Protein AF-A0AAJ5JZF1-F1 (afdb_monomer_lite)

Structure (mmCIF, N/CA/C/O backbone):
data_AF-A0AAJ5JZF1-F1
#
_entry.id   AF-A0AAJ5JZF1-F1
#
loop_
_atom_site.group_PDB
_atom_site.id
_atom_site.type_symbol
_atom_site.label_atom_id
_atom_site.label_alt_id
_atom_site.label_comp_id
_atom_site.label_asym_id
_atom_site.label_entity_id
_atom_site.label_seq_id
_atom_site.pdbx_PDB_ins_code
_atom_site.Cartn_x
_atom_site.Cartn_y
_atom_site.Cartn_z
_atom_site.occupancy
_atom_site.B_iso_or_equiv
_atom_site.auth_seq_id
_atom_site.auth_comp_id
_atom_site.auth_asym_id
_atom_site.auth_atom_id
_atom_site.pdbx_PDB_model_num
ATOM 1 N N . MET A 1 1 ? 13.057 -2.700 23.191 1.00 36.84 1 MET A N 1
ATOM 2 C CA . MET A 1 1 ? 12.494 -3.940 22.614 1.00 36.84 1 MET A CA 1
ATOM 3 C C . MET A 1 1 ? 11.293 -3.566 21.753 1.00 36.84 1 MET A C 1
ATOM 5 O O . MET A 1 1 ? 10.215 -3.361 22.289 1.00 36.84 1 MET A O 1
ATOM 9 N N . GLY A 1 2 ? 11.487 -3.376 20.448 1.00 36.12 2 GLY A N 1
ATOM 10 C CA . GLY A 1 2 ? 10.412 -3.092 19.493 1.00 36.12 2 GLY A CA 1
ATOM 11 C C . GLY A 1 2 ? 10.469 -4.142 18.397 1.00 36.12 2 GLY A C 1
ATOM 12 O O . GLY A 1 2 ? 11.141 -3.953 17.393 1.00 36.12 2 GLY A O 1
ATOM 13 N N . GLN A 1 3 ? 9.868 -5.295 18.666 1.00 37.84 3 GLN A N 1
ATOM 14 C CA . GLN A 1 3 ? 9.800 -6.428 17.753 1.00 37.84 3 GLN A CA 1
ATOM 15 C C . GLN A 1 3 ? 9.050 -5.980 16.488 1.00 37.84 3 GLN A C 1
ATOM 17 O O . GLN A 1 3 ? 7.850 -5.715 16.555 1.00 37.84 3 GLN A O 1
ATOM 22 N N . LEU A 1 4 ? 9.760 -5.845 15.362 1.00 43.56 4 LEU A N 1
ATOM 23 C CA . LEU A 1 4 ? 9.177 -5.622 14.036 1.00 43.56 4 LEU A CA 1
ATOM 24 C C . LEU A 1 4 ? 8.311 -6.846 13.713 1.00 43.56 4 LEU A C 1
ATOM 26 O O . LEU A 1 4 ? 8.800 -7.897 13.303 1.00 43.56 4 LEU A O 1
ATOM 30 N N . LYS A 1 5 ? 7.024 -6.751 14.052 1.00 44.44 5 LYS A N 1
ATOM 31 C CA . LYS A 1 5 ? 6.055 -7.830 13.899 1.00 44.44 5 LYS A CA 1
ATOM 32 C C . LYS A 1 5 ? 5.719 -8.014 12.421 1.00 44.44 5 LYS A C 1
ATOM 34 O O . LYS A 1 5 ? 5.133 -7.132 11.812 1.00 44.44 5 LYS A O 1
ATOM 39 N N . HIS A 1 6 ? 6.037 -9.216 11.947 1.00 51.53 6 HIS A N 1
ATOM 40 C CA . HIS A 1 6 ? 5.385 -9.963 10.872 1.00 51.53 6 HIS A CA 1
ATOM 41 C C . HIS A 1 6 ? 5.300 -9.279 9.505 1.00 51.53 6 HIS A C 1
ATOM 43 O O . HIS A 1 6 ? 4.340 -8.588 9.185 1.00 51.53 6 HIS A O 1
ATOM 49 N N . THR A 1 7 ? 6.258 -9.615 8.645 1.00 59.00 7 THR A N 1
ATOM 50 C CA . THR A 1 7 ? 6.097 -9.538 7.193 1.00 59.00 7 THR A CA 1
ATOM 51 C C . THR A 1 7 ? 5.080 -10.601 6.771 1.00 59.00 7 THR A C 1
ATOM 53 O O . THR A 1 7 ? 5.421 -11.775 6.647 1.00 59.00 7 THR A O 1
ATOM 56 N N . GLN A 1 8 ? 3.808 -10.222 6.650 1.00 65.75 8 GLN A N 1
ATOM 57 C CA . GLN A 1 8 ? 2.758 -11.117 6.162 1.00 65.75 8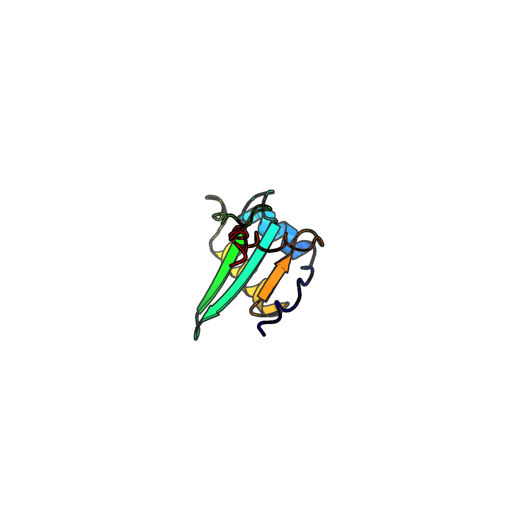 GLN A CA 1
ATOM 58 C C . GLN A 1 8 ? 2.648 -10.984 4.635 1.00 65.75 8 GLN A C 1
ATOM 60 O O . GLN A 1 8 ? 2.732 -9.874 4.102 1.00 65.75 8 GLN A O 1
ATOM 65 N N . ASP A 1 9 ? 2.515 -12.116 3.942 1.00 68.38 9 ASP A N 1
ATOM 66 C CA . ASP A 1 9 ? 2.366 -12.178 2.484 1.00 68.38 9 ASP A CA 1
ATOM 67 C C . ASP A 1 9 ? 0.926 -11.854 2.083 1.00 68.38 9 ASP A C 1
ATOM 69 O O . ASP A 1 9 ? 0.004 -12.513 2.564 1.00 68.38 9 ASP A O 1
ATOM 73 N N . VAL A 1 10 ? 0.726 -10.832 1.246 1.00 76.81 10 VAL A N 1
ATOM 74 C CA . VAL A 1 10 ? -0.620 -10.433 0.804 1.00 76.81 10 VAL A CA 1
ATOM 75 C C . VAL A 1 10 ? -1.212 -11.440 -0.187 1.00 76.81 10 VAL A C 1
ATOM 77 O O . VAL A 1 10 ? -0.479 -12.074 -0.946 1.00 76.81 10 VAL A O 1
ATOM 80 N N . PRO A 1 11 ? -2.548 -11.525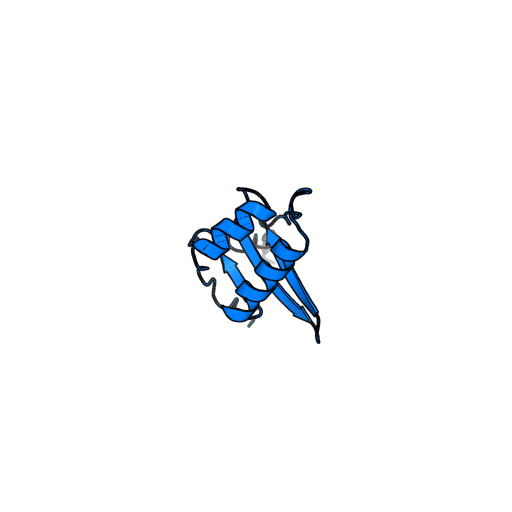 -0.303 1.00 81.19 11 PRO A N 1
ATOM 81 C CA . PRO A 1 11 ? -3.177 -12.269 -1.385 1.00 81.19 11 PRO A CA 1
ATOM 82 C C . PRO A 1 11 ? -2.716 -11.787 -2.771 1.00 81.19 11 PRO A C 1
ATOM 84 O O . PRO A 1 11 ? -2.605 -10.587 -3.026 1.00 81.19 11 PRO A O 1
ATOM 87 N N . HIS A 1 12 ? -2.532 -12.721 -3.710 1.00 81.06 12 HIS A N 1
ATOM 88 C CA . HIS A 1 12 ? -2.041 -12.419 -5.064 1.00 81.06 12 HIS A CA 1
ATOM 89 C C . HIS A 1 12 ? -2.894 -11.362 -5.791 1.00 81.06 12 HIS A C 1
ATOM 91 O O . HIS A 1 12 ? -2.357 -10.471 -6.449 1.00 81.06 12 HIS A O 1
ATOM 97 N N . HIS A 1 13 ? -4.223 -11.428 -5.647 1.00 84.69 13 HIS A N 1
ATOM 98 C CA . HIS A 1 13 ? -5.138 -10.461 -6.262 1.00 84.69 13 HIS A CA 1
ATOM 99 C C . HIS A 1 13 ? -4.900 -9.038 -5.737 1.00 84.69 13 HIS A C 1
ATOM 101 O O . HIS A 1 13 ? -4.909 -8.083 -6.510 1.00 84.69 13 HIS A O 1
ATOM 107 N N . TYR A 1 14 ? -4.618 -8.897 -4.441 1.00 86.81 14 TYR A N 1
ATOM 108 C CA . TYR A 1 14 ? -4.328 -7.612 -3.821 1.00 86.81 14 TYR A CA 1
ATOM 109 C C . TYR A 1 14 ? -2.999 -7.047 -4.339 1.00 86.81 14 TYR A C 1
ATOM 111 O O . TYR A 1 14 ? -2.942 -5.896 -4.770 1.00 86.81 14 TYR A O 1
ATOM 119 N N . ALA A 1 15 ? -1.952 -7.877 -4.419 1.00 87.31 15 ALA A N 1
ATOM 120 C CA . ALA A 1 15 ? -0.671 -7.472 -5.002 1.00 87.31 15 ALA A CA 1
ATOM 121 C C . ALA A 1 15 ? -0.799 -6.990 -6.455 1.00 87.31 15 ALA A C 1
ATOM 123 O O . ALA A 1 15 ? -0.174 -5.998 -6.836 1.00 87.31 15 ALA A O 1
ATOM 124 N N . GLN A 1 16 ? -1.632 -7.652 -7.264 1.00 88.06 16 GLN A N 1
ATOM 125 C CA . GLN A 1 16 ? -1.906 -7.211 -8.631 1.00 88.06 16 GLN A CA 1
ATOM 126 C C . GLN A 1 16 ? -2.599 -5.848 -8.666 1.00 88.06 16 GLN A C 1
ATOM 128 O O . GLN A 1 16 ? -2.148 -4.970 -9.398 1.00 88.06 16 GLN A O 1
ATOM 133 N N . ARG A 1 17 ? -3.635 -5.633 -7.845 1.00 90.62 17 ARG A N 1
ATOM 134 C CA . ARG A 1 17 ? -4.330 -4.337 -7.774 1.00 90.62 17 ARG A CA 1
ATOM 135 C C . ARG A 1 17 ? -3.394 -3.203 -7.358 1.00 90.62 17 ARG A C 1
ATOM 137 O O . ARG A 1 17 ? -3.429 -2.134 -7.968 1.00 90.62 17 ARG A O 1
ATOM 144 N N . VAL A 1 18 ? -2.520 -3.441 -6.374 1.00 90.75 18 VAL A N 1
ATOM 145 C CA . VAL A 1 18 ? -1.523 -2.445 -5.955 1.00 90.75 18 VAL A CA 1
ATOM 146 C C . VAL A 1 18 ? -0.594 -2.100 -7.117 1.00 90.75 18 VAL A C 1
ATOM 148 O O . VAL A 1 18 ? -0.372 -0.923 -7.381 1.00 90.75 18 VAL A O 1
ATOM 151 N N . ARG A 1 19 ? -0.109 -3.090 -7.875 1.00 90.62 19 ARG A N 1
ATOM 152 C CA . ARG A 1 19 ? 0.743 -2.841 -9.051 1.00 90.62 19 ARG A CA 1
ATOM 153 C C . ARG A 1 19 ? 0.025 -2.136 -10.194 1.00 90.62 19 ARG A C 1
ATOM 155 O O . ARG A 1 19 ? 0.657 -1.379 -10.924 1.00 90.62 19 ARG A O 1
ATOM 162 N N . THR A 1 20 ? -1.276 -2.349 -10.352 1.00 91.25 20 THR A N 1
ATOM 163 C CA . THR A 1 20 ? -2.073 -1.586 -11.317 1.00 91.25 20 THR A CA 1
ATOM 164 C C . THR A 1 20 ? -2.122 -0.107 -10.931 1.00 91.25 20 THR A C 1
ATOM 166 O O . THR A 1 20 ? -1.915 0.738 -11.796 1.00 91.25 20 THR A O 1
ATOM 169 N N . CYS A 1 21 ? -2.303 0.207 -9.642 1.00 92.12 21 CYS A N 1
ATOM 170 C CA . CYS A 1 21 ? -2.459 1.587 -9.168 1.00 92.12 21 CYS A CA 1
ATOM 171 C C . CYS A 1 21 ? -1.131 2.326 -8.935 1.00 92.12 21 CYS A C 1
ATOM 173 O O . CYS A 1 21 ? -1.077 3.531 -9.131 1.00 92.12 21 CYS A O 1
ATOM 175 N N . TYR A 1 22 ? -0.068 1.633 -8.521 1.00 92.25 22 TYR A N 1
ATOM 176 C CA . TYR A 1 22 ? 1.232 2.223 -8.146 1.00 92.25 22 TYR A CA 1
ATOM 177 C C . TYR A 1 22 ? 2.372 1.825 -9.098 1.00 92.25 22 TYR A C 1
ATOM 179 O O . TYR A 1 22 ? 3.504 2.271 -8.952 1.00 92.25 22 TYR A O 1
ATOM 187 N N . GLY A 1 23 ? 2.094 0.984 -10.093 1.00 90.81 23 GLY A N 1
ATOM 188 C CA . GLY A 1 23 ? 3.085 0.509 -11.052 1.00 90.81 23 GLY A CA 1
ATOM 189 C C . GLY A 1 23 ? 3.810 -0.778 -10.628 1.00 90.81 23 GLY A C 1
ATOM 190 O O . GLY A 1 23 ? 3.683 -1.264 -9.501 1.00 90.81 23 GLY A O 1
ATOM 191 N N . PRO A 1 24 ? 4.592 -1.368 -11.550 1.00 89.25 24 PRO A N 1
ATOM 192 C CA . PRO A 1 24 ? 5.187 -2.695 -11.376 1.00 89.25 24 PRO A CA 1
ATOM 193 C C . PRO A 1 24 ? 6.281 -2.753 -10.299 1.00 89.25 24 PRO A C 1
ATOM 195 O O . PRO A 1 24 ? 6.582 -3.839 -9.810 1.00 89.25 24 PRO A O 1
ATOM 198 N N . HIS A 1 25 ? 6.850 -1.605 -9.920 1.00 88.12 25 HIS A N 1
ATOM 199 C CA . HIS A 1 25 ? 7.911 -1.491 -8.913 1.00 88.12 25 HIS A CA 1
ATOM 200 C C . HIS A 1 25 ? 7.392 -1.537 -7.467 1.00 88.12 25 HIS A C 1
ATOM 202 O O . HIS A 1 25 ? 8.183 -1.627 -6.527 1.00 88.12 25 HIS A O 1
ATOM 208 N N . ALA A 1 26 ? 6.069 -1.513 -7.268 1.00 89.81 26 ALA A N 1
ATOM 209 C CA . ALA A 1 26 ? 5.464 -1.651 -5.952 1.00 89.81 26 ALA A CA 1
ATOM 210 C C . ALA A 1 26 ? 5.863 -2.981 -5.297 1.00 89.81 26 ALA A C 1
ATOM 212 O O . ALA A 1 26 ? 5.573 -4.067 -5.818 1.00 89.81 26 ALA A O 1
ATOM 213 N N . THR A 1 27 ? 6.506 -2.878 -4.132 1.00 87.50 27 THR A N 1
ATOM 214 C CA . THR A 1 27 ? 7.093 -4.027 -3.430 1.00 87.50 27 THR A CA 1
ATOM 215 C C . THR A 1 27 ? 6.570 -4.162 -2.003 1.00 87.50 27 THR A C 1
ATOM 217 O O . THR A 1 27 ? 6.225 -5.273 -1.594 1.00 87.50 27 THR A O 1
ATOM 220 N N . TYR A 1 28 ? 6.430 -3.054 -1.269 1.00 87.25 28 TYR A N 1
ATOM 221 C CA . TYR A 1 28 ? 5.907 -3.067 0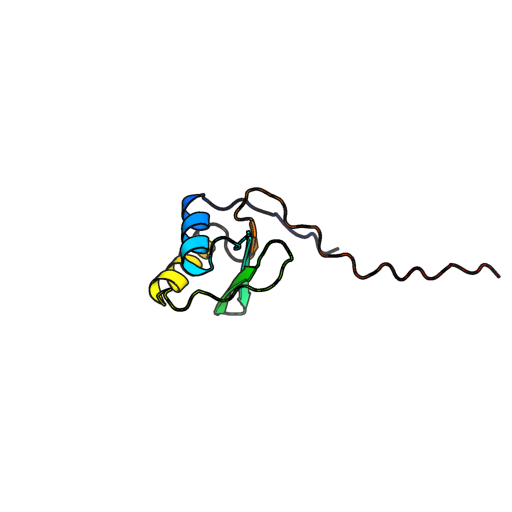.100 1.00 87.25 28 TYR A CA 1
ATOM 222 C C . TYR A 1 28 ? 4.694 -2.165 0.258 1.00 87.25 28 TYR A C 1
ATOM 224 O O . TYR A 1 28 ? 4.581 -1.125 -0.390 1.00 87.25 28 TYR A O 1
ATOM 232 N N . VAL A 1 29 ? 3.799 -2.554 1.165 1.00 88.31 29 VAL A N 1
ATOM 233 C CA . VAL A 1 29 ? 2.630 -1.766 1.555 1.00 88.31 29 VAL A CA 1
ATOM 234 C C . VAL A 1 29 ? 2.620 -1.606 3.064 1.00 88.31 29 VAL A C 1
ATOM 236 O O . VAL A 1 29 ? 2.691 -2.578 3.808 1.00 88.31 29 VAL A O 1
ATOM 239 N N . SER A 1 30 ? 2.512 -0.368 3.529 1.00 88.06 30 SER A N 1
ATOM 240 C CA . SER A 1 30 ? 2.356 -0.031 4.940 1.00 88.06 30 SER A CA 1
ATOM 241 C C . SER A 1 30 ? 0.999 0.607 5.173 1.00 88.06 30 SER A C 1
ATOM 243 O O . SER A 1 30 ? 0.685 1.633 4.570 1.00 88.06 30 SER A O 1
ATOM 245 N N . ILE A 1 31 ? 0.226 0.047 6.097 1.00 87.81 31 ILE A N 1
ATOM 246 C CA . ILE A 1 31 ? -1.039 0.621 6.546 1.00 87.81 31 ILE A CA 1
ATOM 247 C C . ILE A 1 31 ? -0.835 1.173 7.945 1.00 87.81 31 ILE A C 1
ATOM 249 O O . ILE A 1 31 ? -0.540 0.439 8.888 1.00 87.81 31 ILE A O 1
ATOM 253 N N . THR A 1 32 ? -1.019 2.478 8.095 1.00 86.38 32 THR A N 1
ATOM 254 C CA . THR A 1 32 ? -0.974 3.134 9.401 1.00 86.38 32 THR A CA 1
ATOM 255 C C . THR A 1 32 ? -2.361 3.627 9.768 1.00 86.38 32 THR A C 1
ATOM 257 O O . THR A 1 32 ? -2.988 4.346 8.995 1.00 86.38 32 THR A O 1
ATOM 260 N N . LEU A 1 33 ? -2.825 3.289 10.970 1.00 84.38 33 LEU A N 1
ATOM 261 C CA . LEU A 1 33 ? -4.048 3.842 11.541 1.00 84.38 33 LEU A CA 1
ATOM 262 C C . LEU A 1 33 ? -3.685 4.867 12.622 1.00 84.38 33 LEU A C 1
ATOM 264 O O . LEU A 1 33 ? -3.037 4.534 13.614 1.00 84.38 33 LEU A O 1
ATOM 268 N N . ARG A 1 34 ? -4.110 6.122 12.453 1.00 84.81 34 ARG A N 1
ATOM 269 C CA . ARG A 1 34 ? -3.973 7.176 13.469 1.00 84.81 34 ARG A CA 1
ATOM 270 C C . ARG A 1 34 ? -5.343 7.724 13.834 1.00 84.81 34 ARG A C 1
ATOM 272 O O . ARG A 1 34 ? -5.992 8.382 13.027 1.00 84.81 34 ARG A O 1
ATOM 279 N N . ARG A 1 35 ? -5.762 7.498 15.084 1.00 84.88 35 ARG A N 1
ATOM 280 C CA . ARG A 1 35 ? -7.091 7.857 15.615 1.00 84.88 35 ARG A CA 1
ATOM 281 C C . ARG A 1 35 ? -8.230 7.230 14.798 1.00 84.88 35 ARG A C 1
ATOM 283 O O . ARG A 1 35 ? -8.687 6.152 15.148 1.00 84.88 35 ARG A O 1
ATOM 290 N N . ARG A 1 36 ? -8.679 7.906 13.735 1.00 81.38 36 ARG A N 1
ATOM 291 C CA . ARG A 1 36 ? -9.757 7.487 12.819 1.00 81.38 36 ARG A CA 1
ATOM 292 C C . ARG A 1 36 ? -9.366 7.592 11.341 1.00 81.38 36 ARG A C 1
ATOM 294 O O . ARG A 1 36 ? -10.219 7.457 10.476 1.00 81.38 36 ARG A O 1
ATOM 301 N N . THR A 1 37 ? -8.096 7.853 11.056 1.00 84.00 37 THR A N 1
ATOM 302 C CA . THR A 1 37 ? -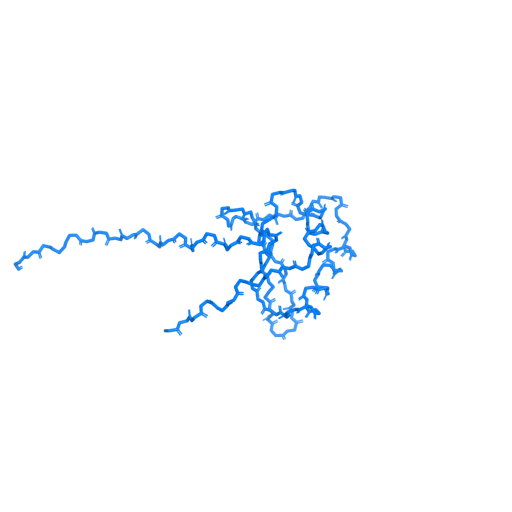7.587 7.988 9.693 1.00 84.00 37 THR A CA 1
ATOM 303 C C . THR A 1 37 ? -6.670 6.817 9.404 1.00 84.00 37 THR A C 1
ATOM 305 O O . THR A 1 37 ? -5.682 6.614 10.116 1.00 84.00 37 THR A O 1
ATOM 308 N N . ALA A 1 38 ? -7.016 6.042 8.382 1.00 85.00 38 ALA A N 1
ATOM 309 C CA . ALA A 1 38 ? -6.146 5.025 7.820 1.00 85.00 38 ALA A CA 1
ATOM 310 C C . ALA A 1 38 ? -5.367 5.629 6.646 1.00 85.00 38 ALA A C 1
ATOM 312 O O . ALA A 1 38 ? -5.891 6.443 5.886 1.00 85.00 38 ALA A O 1
ATOM 313 N N . SER A 1 39 ? -4.097 5.268 6.530 1.00 87.00 39 SER A N 1
ATOM 314 C CA . SER A 1 39 ? -3.219 5.718 5.456 1.00 87.00 39 SER A CA 1
ATOM 315 C C . SER A 1 39 ? -2.469 4.526 4.899 1.00 87.00 39 SER A C 1
ATOM 317 O O . SER A 1 39 ? -1.897 3.748 5.664 1.00 87.00 39 SER A O 1
ATOM 319 N N . LEU A 1 40 ? -2.464 4.413 3.576 1.00 88.56 40 LEU A N 1
ATOM 320 C CA . LEU A 1 40 ? -1.738 3.396 2.834 1.00 88.56 40 LEU A CA 1
ATOM 321 C C . LEU A 1 40 ? -0.529 4.054 2.174 1.00 88.56 40 LEU A C 1
ATOM 323 O O . LEU A 1 40 ? -0.657 5.060 1.481 1.00 88.56 40 LEU A O 1
ATOM 327 N N . ARG A 1 41 ? 0.652 3.499 2.429 1.00 90.25 41 ARG A N 1
ATOM 328 C CA . ARG A 1 41 ? 1.913 3.911 1.814 1.00 90.25 41 ARG A CA 1
ATOM 329 C C . ARG A 1 41 ? 2.478 2.728 1.050 1.00 90.25 41 ARG A C 1
ATOM 331 O O . ARG A 1 41 ? 2.684 1.673 1.645 1.00 90.25 41 ARG A O 1
ATOM 338 N N . VAL A 1 42 ? 2.745 2.917 -0.234 1.00 90.88 42 VAL A N 1
ATOM 339 C CA . VAL A 1 42 ? 3.413 1.923 -1.079 1.00 90.88 42 VAL A CA 1
ATOM 340 C C . VAL A 1 42 ? 4.856 2.355 -1.279 1.00 90.88 42 VAL A C 1
ATOM 342 O O . VAL A 1 42 ? 5.125 3.546 -1.437 1.00 90.88 42 VAL A O 1
ATOM 345 N N . THR A 1 43 ? 5.784 1.407 -1.226 1.00 90.75 43 THR A N 1
ATOM 346 C CA . THR A 1 43 ? 7.204 1.665 -1.477 1.00 90.75 43 THR A CA 1
ATOM 347 C C . THR A 1 43 ? 7.793 0.638 -2.437 1.00 90.75 43 THR A C 1
ATOM 349 O O . THR A 1 43 ? 7.262 -0.472 -2.592 1.00 90.75 43 THR A O 1
ATOM 352 N N . ASP A 1 44 ? 8.899 1.008 -3.070 1.00 90.00 44 ASP A N 1
ATOM 353 C CA . ASP A 1 44 ? 9.686 0.119 -3.921 1.00 90.00 44 ASP A CA 1
ATOM 354 C C . ASP A 1 44 ? 10.594 -0.815 -3.103 1.00 90.00 44 ASP A C 1
ATOM 356 O O . ASP A 1 44 ? 10.509 -0.884 -1.873 1.00 90.00 44 ASP A O 1
ATOM 360 N N . GLU A 1 45 ? 11.456 -1.559 -3.797 1.00 85.75 45 GLU A N 1
ATOM 361 C CA . GLU A 1 45 ? 12.428 -2.463 -3.182 1.00 85.75 45 GLU A CA 1
ATOM 362 C C . GLU A 1 45 ? 13.495 -1.750 -2.337 1.00 85.75 45 GLU A C 1
ATOM 364 O O . GLU A 1 45 ? 14.001 -2.357 -1.395 1.00 85.75 45 GLU A O 1
ATOM 369 N N . ALA A 1 46 ? 13.802 -0.481 -2.626 1.00 84.56 46 ALA A N 1
ATOM 370 C CA . ALA A 1 46 ? 14.724 0.351 -1.854 1.00 84.56 46 ALA A CA 1
ATOM 371 C C . ALA A 1 46 ? 14.057 0.975 -0.612 1.00 84.56 46 ALA A C 1
ATOM 373 O O . ALA A 1 46 ? 14.748 1.503 0.260 1.00 84.56 46 ALA A O 1
ATOM 374 N N . GLY A 1 47 ? 12.729 0.873 -0.496 1.00 83.25 47 GLY A N 1
ATOM 375 C CA . GLY A 1 47 ? 11.943 1.494 0.570 1.00 83.25 47 GLY A CA 1
ATOM 376 C C . GLY A 1 47 ? 11.528 2.935 0.260 1.00 83.25 47 GLY A C 1
ATOM 377 O O . GLY A 1 47 ? 10.968 3.608 1.132 1.00 83.25 47 GLY A O 1
ATOM 378 N N . GLU A 1 48 ? 11.748 3.396 -0.971 1.00 88.50 48 GLU A N 1
ATOM 379 C CA . GLU A 1 48 ? 11.355 4.727 -1.416 1.00 88.50 48 GLU A CA 1
ATOM 380 C C . GLU A 1 48 ? 9.840 4.778 -1.668 1.00 88.50 48 GLU A C 1
ATOM 382 O O . GLU A 1 48 ? 9.259 3.822 -2.194 1.00 88.50 48 GLU A O 1
ATOM 387 N N . PRO A 1 49 ? 9.151 5.860 -1.258 1.00 89.88 49 PRO A N 1
ATOM 388 C CA . PRO A 1 49 ? 7.717 6.004 -1.475 1.00 89.88 49 PRO A CA 1
ATOM 389 C C . PRO A 1 49 ? 7.379 6.087 -2.963 1.00 89.88 49 PRO A C 1
ATOM 391 O O . PRO A 1 49 ? 7.971 6.871 -3.696 1.00 89.88 49 PRO A O 1
ATOM 394 N N . ILE A 1 50 ? 6.366 5.325 -3.371 1.00 92.12 50 ILE A N 1
ATOM 395 C CA . ILE A 1 50 ? 5.801 5.378 -4.717 1.00 92.12 50 ILE A CA 1
ATOM 396 C C . ILE A 1 50 ? 4.462 6.108 -4.650 1.00 92.12 50 ILE A C 1
ATOM 398 O O . ILE A 1 50 ? 3.591 5.763 -3.843 1.00 92.12 50 ILE A O 1
ATOM 402 N N . GLU A 1 51 ? 4.293 7.108 -5.507 1.00 91.62 51 GLU A N 1
ATOM 403 C CA . GLU A 1 51 ? 3.011 7.782 -5.686 1.00 91.62 51 GLU A CA 1
ATOM 404 C C . GLU A 1 51 ? 2.068 6.938 -6.559 1.00 91.62 51 GLU A C 1
ATOM 406 O O . GLU A 1 51 ? 2.527 6.204 -7.441 1.00 91.62 51 GLU A O 1
ATOM 411 N N . PRO A 1 52 ? 0.748 6.985 -6.313 1.00 92.44 52 PRO A N 1
ATOM 412 C CA . PRO A 1 52 ? -0.205 6.353 -7.215 1.00 92.44 52 PRO A CA 1
ATOM 413 C C . PRO A 1 52 ? -0.098 6.984 -8.606 1.00 92.44 52 PRO A C 1
ATOM 415 O O . PRO A 1 52 ? 0.206 8.167 -8.748 1.00 92.44 52 PRO A O 1
ATOM 418 N N . ARG A 1 53 ? -0.355 6.187 -9.638 1.00 91.19 53 ARG A N 1
ATOM 419 C CA . ARG A 1 53 ? -0.343 6.647 -11.024 1.00 91.19 53 ARG A CA 1
ATOM 420 C C . ARG A 1 53 ? -1.463 7.657 -11.272 1.00 91.19 53 ARG A C 1
ATOM 422 O O . ARG A 1 53 ? -2.537 7.538 -10.686 1.00 91.19 53 ARG A O 1
ATOM 429 N N . ASP A 1 54 ? -1.249 8.577 -12.211 1.00 89.25 54 ASP A N 1
ATOM 430 C CA . ASP A 1 54 ? -2.241 9.596 -12.590 1.00 89.25 54 ASP A CA 1
ATOM 431 C C . ASP A 1 54 ? -3.573 9.011 -13.094 1.00 89.25 54 ASP A C 1
ATOM 433 O O . ASP A 1 54 ? -4.617 9.646 -12.975 1.00 89.25 54 ASP A O 1
ATOM 437 N N . ASP A 1 55 ? -3.549 7.800 -13.660 1.00 90.00 55 ASP A N 1
ATOM 438 C CA . ASP A 1 55 ? -4.729 7.088 -14.155 1.00 90.00 55 ASP A CA 1
ATOM 439 C C . ASP A 1 55 ? -5.438 6.232 -13.090 1.00 90.00 55 ASP A C 1
ATOM 441 O O . ASP A 1 55 ? -6.483 5.645 -13.375 1.00 90.00 55 ASP A O 1
ATOM 445 N N . ALA A 1 56 ? -4.910 6.162 -11.863 1.00 89.31 56 ALA A N 1
ATOM 446 C CA . ALA A 1 56 ? -5.549 5.436 -10.772 1.00 89.31 56 ALA A CA 1
ATOM 447 C C . ALA A 1 56 ? -6.766 6.212 -10.248 1.00 89.31 56 ALA A C 1
ATOM 449 O O . ALA A 1 56 ? -6.656 7.350 -9.785 1.00 89.31 56 ALA A O 1
ATOM 450 N N . SER A 1 57 ? -7.944 5.585 -10.284 1.00 90.38 57 SER A N 1
ATOM 451 C CA . SER A 1 57 ? -9.154 6.216 -9.767 1.00 90.38 57 SER A CA 1
ATOM 452 C C . SER A 1 57 ? -9.135 6.282 -8.237 1.00 90.38 57 SER A C 1
ATOM 454 O O . SER A 1 57 ? -8.569 5.427 -7.551 1.00 90.38 57 SER A O 1
ATOM 456 N N . TYR A 1 58 ? -9.804 7.287 -7.671 1.00 86.94 58 TYR A N 1
ATOM 457 C CA . TYR A 1 58 ? -9.944 7.397 -6.218 1.00 86.94 58 TYR A CA 1
ATOM 458 C C . TYR A 1 58 ? -10.670 6.183 -5.608 1.00 86.94 58 TYR A C 1
ATOM 460 O O . TYR A 1 58 ? -10.328 5.749 -4.509 1.00 86.94 58 TYR A O 1
ATOM 468 N N . GLU A 1 59 ? -11.633 5.604 -6.332 1.00 90.25 59 GLU A N 1
ATOM 469 C CA . GLU A 1 59 ? -12.354 4.395 -5.914 1.00 90.25 59 GLU A CA 1
ATOM 470 C C . GLU A 1 59 ? -11.430 3.174 -5.851 1.00 90.25 59 GLU A C 1
ATOM 472 O O . GLU A 1 59 ? -11.502 2.403 -4.893 1.00 90.25 59 GLU A O 1
ATOM 477 N N . ASP A 1 60 ? -10.506 3.032 -6.805 1.00 89.75 60 ASP A N 1
ATOM 478 C CA . ASP A 1 60 ? -9.509 1.959 -6.783 1.00 89.75 60 ASP A CA 1
ATOM 479 C C . ASP A 1 60 ? -8.578 2.081 -5.574 1.00 89.75 60 ASP A C 1
ATOM 481 O O . ASP A 1 60 ? -8.317 1.090 -4.886 1.00 89.75 60 ASP A O 1
ATOM 485 N N . LEU A 1 61 ? -8.121 3.301 -5.271 1.00 89.19 61 LEU A N 1
ATOM 486 C CA . LEU A 1 61 ? -7.252 3.575 -4.123 1.00 89.19 61 LEU A CA 1
ATOM 487 C C . LEU A 1 61 ? -7.963 3.333 -2.783 1.00 89.19 61 LEU A C 1
ATOM 489 O O . LEU A 1 61 ? -7.363 2.781 -1.857 1.00 89.19 61 LEU A O 1
ATOM 493 N N . LEU A 1 62 ? -9.242 3.702 -2.670 1.00 89.50 62 LEU A N 1
ATOM 494 C CA . LEU A 1 62 ? -10.052 3.379 -1.492 1.00 89.50 62 LEU A CA 1
ATOM 495 C C . LEU A 1 62 ? -10.294 1.875 -1.360 1.00 89.50 62 LEU A C 1
ATOM 497 O O . LEU A 1 62 ? -10.188 1.344 -0.257 1.00 89.50 62 LEU A O 1
ATOM 501 N N . GLY A 1 63 ? -10.567 1.184 -2.468 1.00 89.75 63 GLY A N 1
ATOM 502 C CA . GLY A 1 63 ? -10.747 -0.265 -2.475 1.00 89.75 63 GLY A CA 1
ATOM 503 C C . GLY A 1 63 ? -9.488 -1.015 -2.039 1.00 89.75 63 GLY A C 1
ATOM 504 O O . GLY A 1 63 ? -9.591 -2.016 -1.339 1.00 89.75 63 GLY A O 1
ATOM 505 N N . LEU A 1 64 ? -8.299 -0.509 -2.388 1.00 89.38 64 LEU A N 1
ATOM 506 C CA . LEU A 1 64 ? -7.041 -1.030 -1.852 1.00 89.38 64 LEU A CA 1
ATOM 507 C C . LEU A 1 64 ? -6.959 -0.856 -0.335 1.00 89.38 64 LEU A C 1
ATOM 509 O O . LEU A 1 64 ? -6.585 -1.784 0.372 1.00 89.38 64 LEU A O 1
ATOM 513 N N . LEU A 1 65 ? -7.313 0.316 0.188 1.00 88.06 65 LEU A N 1
ATOM 514 C CA . LEU A 1 65 ? -7.281 0.549 1.630 1.00 88.06 65 LEU A CA 1
ATOM 515 C C . LEU A 1 65 ? -8.265 -0.364 2.382 1.00 88.06 65 LEU A C 1
ATOM 517 O O . LEU A 1 65 ? -7.909 -0.883 3.440 1.00 88.06 65 LEU A O 1
ATOM 521 N N . ASP A 1 66 ? -9.467 -0.570 1.841 1.00 87.69 66 ASP A N 1
ATOM 522 C CA . ASP A 1 66 ? -10.499 -1.430 2.432 1.00 87.69 66 ASP A CA 1
ATOM 523 C C . ASP A 1 66 ? -10.070 -2.903 2.463 1.00 87.69 66 ASP A C 1
ATOM 525 O O . ASP A 1 66 ? -10.046 -3.506 3.538 1.00 87.69 66 ASP A O 1
ATOM 529 N N . ASP A 1 67 ? -9.600 -3.442 1.331 1.00 86.50 67 ASP A N 1
ATOM 530 C CA . ASP A 1 67 ? -9.063 -4.809 1.234 1.00 86.50 67 ASP A CA 1
ATOM 531 C C . ASP A 1 67 ? -7.955 -5.046 2.269 1.00 86.50 67 ASP A C 1
ATOM 533 O O . ASP A 1 67 ? -7.888 -6.077 2.942 1.00 86.50 67 ASP A O 1
ATOM 537 N N . ALA A 1 68 ? -7.067 -4.065 2.403 1.00 83.00 68 ALA A N 1
ATOM 538 C CA . ALA A 1 68 ? -5.896 -4.165 3.251 1.00 83.00 68 ALA A CA 1
ATOM 539 C C . ALA A 1 68 ? -6.267 -4.097 4.746 1.00 83.00 68 ALA A C 1
ATOM 541 O O . ALA A 1 68 ? -5.704 -4.826 5.571 1.00 83.00 68 ALA A O 1
ATOM 542 N N . LEU A 1 69 ? -7.269 -3.283 5.098 1.00 82.12 69 LEU A N 1
ATOM 543 C CA . LEU A 1 69 ? -7.861 -3.264 6.437 1.00 82.12 69 LEU A CA 1
ATOM 544 C C . LEU A 1 69 ? -8.622 -4.558 6.750 1.00 82.12 69 LEU A C 1
ATOM 546 O O . LEU A 1 69 ? -8.505 -5.054 7.871 1.00 82.12 69 LEU A O 1
ATOM 550 N N . ALA A 1 70 ? -9.352 -5.116 5.781 1.00 82.56 70 ALA A N 1
ATOM 551 C CA . ALA A 1 70 ? -10.094 -6.366 5.930 1.00 82.56 70 ALA A CA 1
ATOM 552 C C . ALA A 1 70 ? -9.169 -7.577 6.126 1.00 82.56 70 ALA A C 1
ATOM 554 O O . ALA A 1 70 ? -9.503 -8.503 6.866 1.00 82.56 70 ALA A O 1
ATOM 555 N N . TRP A 1 71 ? -8.003 -7.569 5.479 1.00 72.31 71 TRP A N 1
ATOM 556 C CA . TRP A 1 71 ? -7.086 -8.703 5.486 1.00 72.31 71 TRP A CA 1
ATOM 557 C C . TRP A 1 71 ? -6.201 -8.796 6.740 1.00 72.31 71 TRP A C 1
ATOM 559 O O . TRP A 1 71 ? -6.023 -9.890 7.276 1.00 72.31 71 TRP A O 1
ATOM 569 N N . GLY A 1 72 ? -5.653 -7.682 7.232 1.00 66.12 72 GLY A N 1
ATOM 570 C CA . GLY A 1 72 ? -4.677 -7.726 8.333 1.00 66.12 72 GLY A CA 1
ATOM 571 C C . GLY A 1 72 ? -4.678 -6.525 9.276 1.00 66.12 72 GLY A C 1
ATOM 572 O O . GLY A 1 72 ? -3.974 -6.546 10.288 1.00 66.12 72 GLY A O 1
ATOM 573 N N . GLY A 1 73 ? -5.466 -5.486 8.985 1.00 73.62 73 GLY A N 1
ATOM 574 C CA . GLY A 1 73 ? -5.438 -4.238 9.744 1.00 73.62 73 GLY A CA 1
ATOM 575 C C . GLY A 1 73 ? -4.104 -3.478 9.595 1.00 73.62 73 GLY A C 1
ATOM 576 O O . GLY A 1 73 ? -3.366 -3.689 8.635 1.00 73.62 73 GLY A O 1
ATOM 577 N N . PRO A 1 74 ? -3.774 -2.544 10.505 1.00 79.69 74 PRO A N 1
ATOM 578 C CA . PRO A 1 74 ? -2.548 -1.752 10.408 1.00 79.69 74 PRO A CA 1
ATOM 579 C C . PRO A 1 74 ? -1.288 -2.623 10.542 1.00 79.69 74 PRO A C 1
ATOM 581 O O . PRO A 1 74 ? -1.134 -3.361 11.516 1.00 79.69 74 PRO A O 1
ATOM 584 N N . GLY A 1 75 ? -0.360 -2.499 9.592 1.00 81.31 75 GLY A N 1
ATOM 585 C CA . GLY A 1 75 ? 0.819 -3.359 9.491 1.00 81.31 75 GLY A CA 1
ATOM 586 C C . GLY A 1 75 ? 1.695 -3.048 8.276 1.00 81.31 75 GLY A C 1
ATOM 587 O O . GLY A 1 75 ? 1.413 -2.120 7.516 1.00 81.31 75 GLY A O 1
ATOM 588 N N . HIS A 1 76 ? 2.775 -3.815 8.117 1.00 82.38 76 HIS A N 1
ATOM 589 C CA . HIS A 1 76 ? 3.677 -3.742 6.968 1.00 82.38 76 HIS A CA 1
ATOM 590 C C . HIS A 1 76 ? 3.675 -5.083 6.232 1.00 82.38 76 HIS A C 1
ATOM 592 O O . HIS A 1 76 ? 3.908 -6.133 6.832 1.00 82.38 76 HIS A O 1
ATOM 598 N N . PHE A 1 77 ? 3.431 -5.035 4.930 1.00 82.31 77 PHE A N 1
ATOM 599 C CA . PHE A 1 77 ? 3.118 -6.195 4.112 1.00 82.31 77 PHE A CA 1
ATOM 600 C C . PHE A 1 77 ? 3.998 -6.237 2.866 1.00 82.31 77 PHE A C 1
ATOM 602 O O . PHE A 1 77 ? 4.318 -5.198 2.285 1.00 82.31 77 PHE A O 1
ATOM 609 N N . THR A 1 78 ? 4.382 -7.444 2.452 1.00 83.56 78 THR A N 1
ATOM 610 C CA . THR A 1 78 ? 5.165 -7.663 1.228 1.00 83.56 78 THR A CA 1
ATOM 611 C C . THR A 1 78 ? 4.261 -8.111 0.089 1.00 83.56 78 THR A C 1
ATOM 613 O O . THR A 1 78 ? 3.388 -8.952 0.288 1.00 83.56 78 THR A O 1
ATOM 616 N N . LEU A 1 79 ? 4.477 -7.555 -1.106 1.00 80.31 79 LEU A N 1
ATOM 617 C CA . LEU A 1 79 ? 3.744 -7.904 -2.330 1.00 80.31 79 LEU A CA 1
ATOM 618 C C . LEU A 1 79 ? 4.393 -9.049 -3.125 1.00 80.31 79 LEU A C 1
ATOM 620 O O . LEU A 1 79 ? 3.859 -9.472 -4.147 1.00 80.31 79 LEU A O 1
ATOM 624 N N . MET A 1 80 ? 5.582 -9.498 -2.716 1.00 70.94 80 MET A N 1
ATOM 625 C CA . MET A 1 80 ? 6.434 -10.422 -3.480 1.00 70.94 80 MET A CA 1
ATOM 626 C C . MET A 1 80 ? 6.722 -11.736 -2.742 1.00 70.94 80 MET A C 1
ATOM 628 O O . MET A 1 80 ? 7.557 -12.510 -3.209 1.00 70.94 80 MET A O 1
ATOM 632 N N . GLY A 1 81 ? 6.137 -11.967 -1.560 1.00 59.00 81 GLY A N 1
ATOM 633 C CA . GLY A 1 81 ? 6.534 -13.076 -0.681 1.00 59.00 81 GLY A CA 1
ATOM 634 C C . GLY A 1 81 ? 8.003 -13.035 -0.257 1.00 59.00 81 GLY A C 1
ATOM 635 O O . GLY A 1 81 ? 8.535 -14.012 0.267 1.00 59.00 81 GLY A O 1
ATOM 636 N N . ARG A 1 82 ? 8.683 -11.906 -0.494 1.00 55.72 82 ARG A N 1
ATOM 637 C CA . ARG A 1 82 ? 10.068 -11.669 -0.094 1.00 55.72 82 ARG A CA 1
ATOM 638 C C . ARG A 1 82 ? 10.077 -10.745 1.116 1.00 55.72 82 ARG A C 1
ATOM 640 O O . ARG A 1 82 ? 9.371 -9.734 1.093 1.00 55.72 82 ARG A O 1
ATOM 647 N N . PRO A 1 83 ? 10.834 -11.073 2.174 1.00 53.22 83 PRO A N 1
ATOM 648 C CA . PRO A 1 83 ? 10.971 -10.174 3.306 1.00 53.22 83 PRO A CA 1
ATOM 649 C C . PRO A 1 83 ? 11.518 -8.830 2.817 1.00 53.22 83 PRO A C 1
ATOM 651 O O . PRO A 1 83 ? 12.388 -8.809 1.945 1.00 53.22 83 PRO A O 1
ATOM 654 N N . ALA A 1 84 ? 10.991 -7.726 3.355 1.00 53.19 84 ALA A N 1
ATOM 655 C CA . ALA A 1 84 ? 11.561 -6.407 3.104 1.00 53.19 84 ALA A CA 1
ATOM 656 C C . ALA A 1 84 ? 13.062 -6.432 3.416 1.00 53.19 84 ALA A C 1
ATOM 658 O O . ALA A 1 84 ? 13.444 -7.124 4.373 1.00 53.19 84 ALA A O 1
ATOM 659 N N . PRO A 1 85 ? 13.927 -5.736 2.645 1.00 51.03 85 PRO A N 1
ATOM 660 C CA . PRO A 1 85 ? 15.313 -5.608 3.040 1.00 51.03 85 PRO A CA 1
ATOM 661 C C . PRO A 1 85 ? 15.307 -5.061 4.458 1.00 51.03 85 PRO A C 1
ATOM 663 O O . PRO A 1 85 ? 14.509 -4.178 4.795 1.00 51.03 85 PRO A O 1
ATOM 666 N N . ALA A 1 86 ? 16.146 -5.655 5.310 1.00 51.25 86 ALA A N 1
ATOM 667 C CA . ALA A 1 86 ? 16.348 -5.138 6.649 1.00 51.25 86 ALA A CA 1
ATOM 668 C C . ALA A 1 86 ? 16.534 -3.619 6.526 1.00 51.25 86 ALA A C 1
ATOM 670 O O . ALA A 1 86 ? 17.242 -3.198 5.602 1.00 51.25 86 ALA A O 1
ATOM 671 N N . PRO A 1 87 ? 15.866 -2.808 7.374 1.00 48.25 87 PRO A N 1
ATOM 672 C CA . PRO A 1 87 ? 16.055 -1.365 7.338 1.00 48.25 87 PRO A CA 1
ATOM 673 C C . PRO A 1 87 ? 17.555 -1.132 7.281 1.00 48.25 87 PRO A C 1
ATOM 675 O O . PRO A 1 87 ? 18.258 -1.748 8.085 1.00 48.25 87 PRO A O 1
ATOM 678 N N . LEU A 1 88 ? 18.026 -0.358 6.291 1.00 51.84 88 LEU A N 1
ATOM 679 C CA . LEU A 1 88 ? 19.432 0.022 6.187 1.00 51.84 88 LEU A CA 1
ATOM 680 C C . LEU A 1 88 ? 19.851 0.395 7.600 1.00 51.84 88 LEU A C 1
ATOM 682 O O . LEU A 1 88 ? 19.331 1.372 8.151 1.00 51.84 88 LEU A O 1
ATOM 686 N N . SER A 1 89 ? 20.671 -0.455 8.226 1.00 45.44 89 SER A N 1
ATOM 687 C CA . SER A 1 89 ? 21.196 -0.164 9.547 1.00 45.44 89 SER A CA 1
ATOM 688 C C . SER A 1 89 ? 21.707 1.271 9.462 1.00 45.44 89 SER A C 1
ATOM 690 O O . SER A 1 89 ? 22.366 1.593 8.462 1.00 45.44 89 SER A O 1
ATOM 692 N N . PRO A 1 90 ? 21.377 2.160 10.423 1.00 45.91 90 PRO A N 1
ATOM 693 C CA . PRO A 1 90 ? 22.043 3.456 10.454 1.00 45.91 90 PRO A CA 1
ATOM 694 C C . PRO A 1 90 ? 23.539 3.168 10.315 1.00 45.91 90 PRO A C 1
ATOM 696 O O . PRO A 1 90 ? 23.969 2.156 10.883 1.00 45.91 90 PRO A O 1
ATOM 699 N N . PRO A 1 91 ? 24.291 3.951 9.512 1.00 44.22 91 PRO A N 1
ATOM 700 C CA . PRO A 1 91 ? 25.693 3.656 9.254 1.00 44.22 91 PRO A CA 1
ATOM 701 C C . PRO A 1 91 ? 26.317 3.337 10.600 1.00 44.22 91 PRO A C 1
ATOM 703 O O . PRO A 1 91 ? 26.190 4.148 11.522 1.00 44.22 91 PRO A O 1
ATOM 706 N N . GLU A 1 92 ? 26.848 2.119 10.750 1.00 48.59 92 GLU A N 1
ATOM 707 C CA . GLU A 1 92 ? 27.592 1.767 11.944 1.00 48.59 92 GLU A CA 1
ATOM 708 C C . GLU A 1 92 ? 28.648 2.850 12.052 1.00 48.59 92 GLU A C 1
ATOM 710 O O . GLU A 1 92 ? 29.584 2.912 11.251 1.00 48.59 92 GLU A O 1
ATOM 715 N N . VAL A 1 93 ? 28.438 3.780 12.982 1.00 52.19 93 VAL A N 1
ATOM 716 C CA . VAL A 1 93 ? 29.466 4.720 13.361 1.00 52.19 93 VAL A CA 1
ATOM 717 C C . VAL A 1 93 ? 30.506 3.817 13.992 1.00 52.19 93 VAL A C 1
ATOM 719 O O . VAL A 1 93 ? 30.410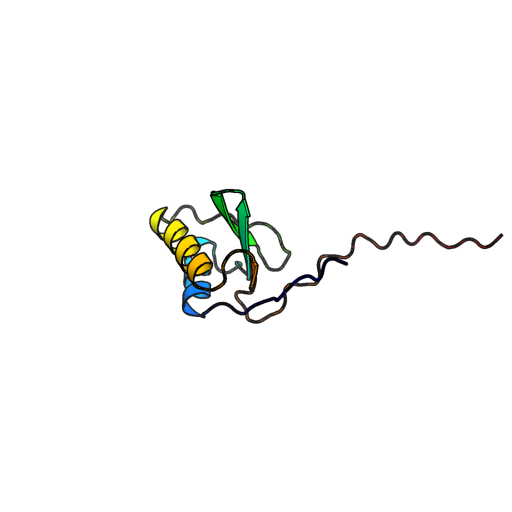 3.459 15.165 1.00 52.19 93 VAL A O 1
ATOM 722 N N . SER A 1 94 ? 31.447 3.369 13.162 1.00 47.88 94 SER A N 1
ATOM 723 C CA . SER A 1 94 ? 32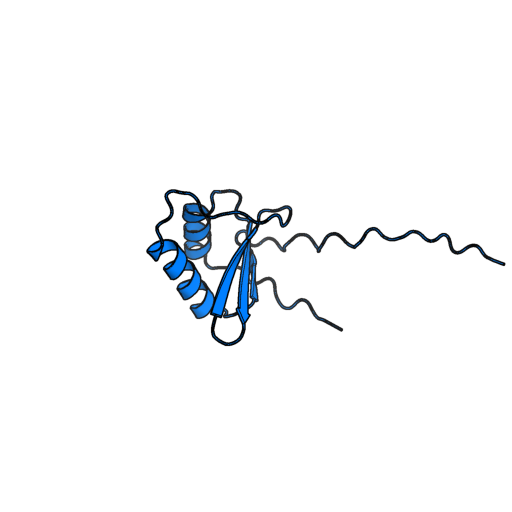.726 2.827 13.575 1.00 47.88 94 SER A CA 1
ATOM 724 C C . SER A 1 94 ? 33.404 3.940 14.353 1.00 47.88 94 SER A C 1
ATOM 726 O O . SER A 1 94 ? 34.209 4.696 13.821 1.00 47.88 94 SER A O 1
ATOM 728 N N . HIS A 1 95 ? 33.031 4.092 15.618 1.00 55.78 95 HIS A N 1
ATOM 729 C CA . HIS A 1 95 ? 33.936 4.667 16.580 1.00 55.78 95 HIS A CA 1
ATOM 730 C C . HIS A 1 95 ? 35.012 3.603 16.778 1.00 55.78 95 HIS A C 1
ATOM 732 O O . HIS A 1 95 ? 34.701 2.534 17.314 1.00 55.78 95 HIS A O 1
ATOM 738 N N . PRO A 1 96 ? 36.260 3.827 16.334 1.00 55.28 96 PRO A N 1
ATOM 739 C CA . PRO A 1 96 ? 37.341 3.018 16.849 1.00 55.28 96 PRO A CA 1
ATOM 740 C C . PRO A 1 96 ? 37.332 3.227 18.363 1.00 55.28 96 PRO A C 1
ATOM 742 O O . PRO A 1 96 ? 37.472 4.351 18.847 1.00 55.28 96 PRO A O 1
ATOM 745 N N . LEU A 1 97 ? 37.112 2.144 19.107 1.00 58.28 97 LEU A N 1
ATOM 746 C CA . LEU A 1 97 ? 37.478 2.080 20.513 1.00 58.28 97 LEU A CA 1
ATOM 747 C C . LEU A 1 97 ? 38.992 2.289 20.555 1.00 58.28 97 LEU A C 1
ATOM 749 O O . LEU A 1 97 ? 39.763 1.345 20.394 1.00 58.28 97 LEU A O 1
ATOM 753 N N . LEU A 1 98 ? 39.420 3.544 20.680 1.00 52.47 98 LEU A N 1
ATOM 754 C CA . LEU A 1 98 ? 40.774 3.844 21.105 1.00 52.47 98 LEU A CA 1
ATOM 755 C C . LEU A 1 98 ? 40.894 3.279 22.526 1.00 52.47 98 LEU A C 1
ATOM 757 O O . LEU A 1 98 ? 40.093 3.658 23.384 1.00 52.47 98 LEU A O 1
ATOM 761 N N . PRO A 1 99 ? 41.825 2.346 22.788 1.00 67.50 99 PRO A N 1
ATOM 762 C CA . PRO A 1 99 ? 42.211 2.074 24.160 1.00 67.50 99 PRO A CA 1
ATOM 763 C C . PRO A 1 99 ? 42.936 3.311 24.714 1.00 67.50 99 PRO A C 1
ATOM 765 O O . PRO A 1 99 ? 43.296 4.200 23.940 1.00 67.50 99 PRO A O 1
ATOM 768 N N . TRP A 1 100 ? 43.186 3.291 26.023 1.00 54.19 100 TRP A N 1
ATOM 769 C CA . TRP A 1 100 ? 43.795 4.310 26.895 1.00 54.19 100 TRP A CA 1
ATOM 770 C C . TRP A 1 100 ? 42.779 5.184 27.634 1.00 54.19 100 TRP A C 1
ATOM 772 O O . TRP A 1 100 ? 42.448 6.296 27.171 1.00 54.19 100 TRP A O 1
#

Secondary structure (DSSP, 8-state):
-------EEPPHHHHHHHHHHH-TT--EEEEEEETTEEEEEEE-TT--EEPPPTT--HHHHHHHHHHHHHHTSSEEEESSSSPPP---------------

Foldseek 3Di:
DDPQDDQAADPLVLLVLCCVFQNPQFWKWFWDDDPHDIDIFTAGLLRHTTDTDPPHDPVSVVVSSVSVCVPPRGHMYTSPPDDRPDPPPDPPPPPPPDDD

pLDDT: mean 76.19, std 16.92, range [36.12, 92.44]

Sequence (100 aa):
MGQLKHTQDVPHHYAQRVRTCYGPHATYVSITLRRRTASLRVTDEAGEPIEPRDDASYEDLLGLLDDALAWGGPGHFTLMGRPAPAPLSPPEVSHPLLPW

Organism: NCBI:txid1211322

Radius of gyration: 16.76 Å; chains: 1; bounding box: 56×23×41 Å